Protein AF-A0A955FE97-F1 (afdb_monomer)

pLDDT: mean 87.45, std 10.28, range [47.44, 96.81]

Nearest PDB structures (foldseek):
  1a96-assembly1_A  TM=6.256E-01  e=1.112E+00  Escherichia coli
  1a98-assembly1_B-2  TM=6.052E-01  e=2.028E+00  Escherichia coli
  1a97-assembly1_D  TM=6.269E-01  e=2.168E+00  Escherichia coli
  1nul-assembly1_A-2  TM=5.729E-01  e=1.775E+00  Escherichia coli
  4jls-assembly2_E  TM=6.195E-01  e=3.699E+00  Escherichia coli str. K-12 substr. MDS42

Radius of gyration: 13.86 Å; Cα contacts (8 Å, |Δi|>4): 100; chains: 1; bounding box: 36×29×31 Å

Secondary structure (DSSP, 8-state):
------HHHHHHTT---EEE-SS----SSSSSEEE-S-S-HHHHHHH--GGG-PEEEEEE-HHHHHHHHHHHHTTT--EEEEEE----

Solvent-accessible surface area (backbone atoms only — not comparable to full-atom values): 5688 Å² total; per-residue (Å²): 138,85,78,82,72,64,57,69,61,46,57,74,67,70,59,92,50,73,48,76,38,86,63,93,63,87,64,98,45,90,86,48,44,78,46,69,65,71,89,42,59,71,53,46,58,76,74,45,68,43,89,72,54,53,81,45,80,40,71,37,46,57,71,58,34,52,54,43,51,55,41,48,42,73,56,70,33,80,46,72,47,78,46,73,53,88,89,133

Structure (mmCIF, N/CA/C/O backbone):
data_AF-A0A955FE97-F1
#
_entry.id   AF-A0A955FE97-F1
#
loop_
_atom_site.group_PDB
_atom_site.id
_atom_site.type_symbol
_atom_site.label_atom_id
_atom_site.label_alt_id
_atom_site.label_comp_id
_atom_site.label_asym_id
_atom_site.label_entity_id
_atom_site.label_seq_id
_atom_site.pdbx_PDB_ins_code
_atom_site.Cartn_x
_atom_site.Cartn_y
_atom_site.Cartn_z
_atom_site.occupancy
_atom_site.B_iso_or_equiv
_atom_site.auth_seq_id
_atom_site.auth_comp_id
_atom_site.auth_asym_id
_atom_site.auth_atom_id
_atom_site.pdbx_PDB_model_num
ATOM 1 N N . ILE A 1 1 ? 13.515 -2.548 -17.286 1.00 47.44 1 ILE A N 1
ATOM 2 C CA . ILE A 1 1 ? 12.449 -3.045 -16.386 1.00 47.44 1 ILE A CA 1
ATOM 3 C C . ILE A 1 1 ? 12.727 -4.514 -16.156 1.00 47.44 1 ILE A C 1
ATOM 5 O O . ILE A 1 1 ? 12.269 -5.352 -16.918 1.00 47.44 1 ILE A O 1
ATOM 9 N N . ASN A 1 2 ? 13.604 -4.787 -15.194 1.00 53.41 2 ASN A N 1
ATOM 10 C CA . ASN A 1 2 ? 13.940 -6.140 -14.748 1.00 53.41 2 ASN A CA 1
ATOM 11 C C . ASN A 1 2 ? 13.717 -6.266 -13.225 1.00 53.41 2 ASN A C 1
ATOM 13 O O . ASN A 1 2 ? 14.170 -7.223 -12.617 1.00 53.41 2 ASN A O 1
ATOM 17 N N . ASP A 1 3 ? 13.037 -5.281 -12.619 1.00 66.62 3 ASP A N 1
ATOM 18 C CA . ASP A 1 3 ? 12.914 -5.112 -11.164 1.00 66.62 3 ASP A CA 1
ATOM 19 C C . ASP A 1 3 ? 11.597 -5.658 -10.588 1.00 66.62 3 ASP A C 1
ATOM 21 O O . ASP A 1 3 ? 11.425 -5.715 -9.372 1.00 66.62 3 ASP A O 1
ATOM 25 N N . LEU A 1 4 ? 10.648 -6.077 -11.437 1.00 73.62 4 LEU A N 1
ATOM 26 C CA . LEU A 1 4 ? 9.419 -6.722 -10.972 1.00 73.62 4 LEU A CA 1
ATOM 27 C C . LEU A 1 4 ? 9.719 -8.174 -10.592 1.00 73.62 4 LEU A C 1
ATOM 29 O O . LEU A 1 4 ? 9.888 -9.037 -11.450 1.00 73.62 4 LEU A O 1
ATOM 33 N N . SER A 1 5 ? 9.777 -8.427 -9.289 1.00 78.69 5 SER A N 1
ATOM 34 C CA . SER A 1 5 ? 9.957 -9.766 -8.724 1.00 78.69 5 SER A CA 1
ATOM 35 C C . SER A 1 5 ? 8.615 -10.492 -8.556 1.00 78.69 5 SER A C 1
ATOM 37 O O . SER A 1 5 ? 7.562 -9.860 -8.497 1.00 78.69 5 SER A O 1
ATOM 39 N N . TYR A 1 6 ? 8.652 -11.826 -8.445 1.00 83.75 6 TYR A N 1
ATOM 40 C CA . TYR A 1 6 ? 7.494 -12.689 -8.128 1.00 83.75 6 TYR A CA 1
ATOM 41 C C . TYR A 1 6 ? 6.353 -12.711 -9.156 1.00 83.75 6 TYR A C 1
ATOM 43 O O . TYR A 1 6 ? 5.239 -13.129 -8.838 1.00 83.75 6 TYR A O 1
ATOM 51 N N . VAL A 1 7 ? 6.622 -12.306 -10.398 1.00 85.12 7 VAL A N 1
ATOM 52 C CA . VAL A 1 7 ? 5.628 -12.274 -11.482 1.00 85.12 7 VAL A CA 1
ATOM 53 C C . V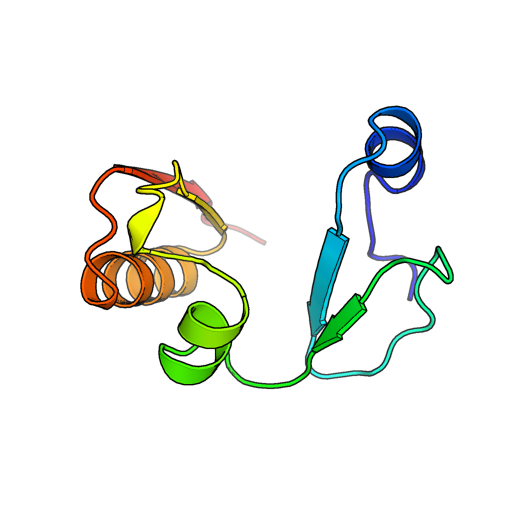AL A 1 7 ? 4.925 -13.623 -11.653 1.00 85.12 7 VAL A C 1
ATOM 55 O O . VAL A 1 7 ? 3.698 -13.673 -11.627 1.00 85.12 7 VAL A O 1
ATOM 58 N N . ASP A 1 8 ? 5.680 -14.717 -11.777 1.00 85.62 8 ASP A N 1
ATOM 59 C CA . ASP A 1 8 ? 5.103 -16.048 -12.009 1.00 85.62 8 ASP A CA 1
ATOM 60 C C . ASP A 1 8 ? 4.235 -16.512 -10.834 1.00 85.62 8 ASP A C 1
ATOM 62 O O . ASP A 1 8 ? 3.147 -17.049 -11.036 1.00 85.62 8 ASP A O 1
ATOM 66 N N . THR A 1 9 ? 4.668 -16.233 -9.602 1.00 86.81 9 THR A N 1
ATOM 67 C CA . THR A 1 9 ? 3.905 -16.545 -8.388 1.00 86.81 9 THR A CA 1
ATOM 68 C C . THR A 1 9 ? 2.578 -15.788 -8.357 1.00 86.81 9 THR A C 1
ATOM 70 O O . THR A 1 9 ? 1.533 -16.385 -8.107 1.00 86.81 9 THR A O 1
ATOM 73 N N . LEU A 1 10 ? 2.582 -14.487 -8.664 1.00 87.81 10 LEU A N 1
ATOM 74 C CA . LEU A 1 10 ? 1.358 -13.680 -8.697 1.00 87.81 10 LEU A CA 1
ATOM 75 C C . LEU A 1 10 ? 0.387 -14.159 -9.788 1.00 87.81 10 LEU A C 1
ATOM 77 O O . LEU A 1 10 ? -0.817 -14.226 -9.545 1.00 87.81 10 LEU A O 1
ATOM 81 N N . LYS A 1 11 ? 0.896 -14.577 -10.954 1.00 85.50 11 LYS A N 1
ATOM 82 C CA . LYS A 1 11 ? 0.065 -15.170 -12.015 1.00 85.50 11 LYS A CA 1
ATOM 83 C C . LYS A 1 11 ? -0.565 -16.494 -11.586 1.00 85.50 11 LYS A C 1
ATOM 85 O O . LYS A 1 11 ? -1.754 -16.701 -11.800 1.00 85.50 11 LYS A O 1
ATOM 90 N N . GLN A 1 12 ? 0.202 -17.374 -10.941 1.00 88.44 12 GLN A N 1
ATOM 91 C CA . GLN A 1 12 ? -0.295 -18.674 -10.471 1.00 88.44 12 GLN A CA 1
ATOM 92 C C . GLN A 1 12 ? -1.439 -18.552 -9.461 1.00 88.44 12 GLN A C 1
ATOM 94 O O . GLN A 1 12 ? -2.335 -19.393 -9.445 1.00 88.44 12 GLN A O 1
ATOM 99 N N . HIS A 1 13 ? -1.427 -17.508 -8.632 1.00 87.56 13 HIS A N 1
ATOM 100 C CA . HIS A 1 13 ? -2.473 -17.272 -7.639 1.00 87.56 13 HIS A CA 1
ATOM 101 C C . HIS A 1 13 ? -3.698 -16.520 -8.183 1.00 87.56 13 HIS A C 1
ATOM 103 O O . HIS A 1 13 ? -4.637 -16.302 -7.420 1.00 87.56 13 HIS A O 1
ATOM 109 N N . ASN A 1 14 ? -3.715 -16.158 -9.475 1.00 85.44 14 ASN A N 1
ATOM 110 C CA . ASN A 1 14 ? -4.817 -15.458 -10.144 1.00 85.44 14 ASN A CA 1
ATOM 111 C C . ASN A 1 14 ? -5.320 -14.238 -9.347 1.00 85.44 14 ASN A C 1
ATOM 113 O O . ASN A 1 14 ? -6.521 -14.065 -9.124 1.00 85.44 14 ASN A O 1
ATOM 117 N N . VAL A 1 15 ? -4.375 -13.434 -8.853 1.00 87.88 15 VAL A N 1
ATOM 118 C CA . VAL A 1 15 ? -4.665 -12.220 -8.086 1.00 87.88 15 VAL A CA 1
ATOM 119 C C . VAL A 1 15 ? -4.756 -11.006 -9.004 1.00 87.88 15 VAL A C 1
ATOM 121 O O . VAL A 1 15 ? -3.991 -10.879 -9.959 1.00 87.88 15 VAL A O 1
ATOM 124 N N . ASP A 1 16 ? -5.653 -10.078 -8.675 1.00 89.62 16 ASP A N 1
ATOM 125 C CA . ASP A 1 16 ? -5.719 -8.779 -9.340 1.00 89.62 16 ASP A CA 1
ATOM 126 C C . ASP A 1 16 ? -4.510 -7.926 -8.936 1.00 89.62 16 ASP A C 1
ATOM 128 O O . ASP A 1 16 ? -4.351 -7.563 -7.767 1.00 89.62 16 ASP A O 1
ATOM 132 N N . VAL A 1 17 ? -3.660 -7.579 -9.905 1.00 90.81 17 VAL A N 1
ATOM 133 C CA . VAL A 1 17 ? -2.448 -6.789 -9.659 1.00 90.81 17 VAL A CA 1
ATOM 134 C C . VAL A 1 17 ? -2.566 -5.410 -10.296 1.00 90.81 17 VAL A C 1
ATOM 136 O O . VAL A 1 17 ? -2.793 -5.268 -11.499 1.00 90.81 17 VAL A O 1
ATOM 139 N N . THR A 1 18 ? -2.362 -4.380 -9.476 1.00 91.25 18 THR A N 1
ATOM 140 C CA . THR A 1 18 ? -2.127 -3.009 -9.940 1.00 91.25 18 THR A CA 1
ATOM 141 C C . THR A 1 18 ? -0.723 -2.589 -9.538 1.00 91.25 18 THR A C 1
ATOM 143 O O . THR A 1 18 ? -0.382 -2.614 -8.357 1.00 91.25 18 THR A O 1
ATOM 146 N N . VAL A 1 19 ? 0.090 -2.206 -10.517 1.00 90.38 19 VAL A N 1
ATOM 147 C CA . VAL A 1 19 ? 1.444 -1.697 -10.299 1.00 90.38 19 VAL A CA 1
ATOM 148 C C . VAL A 1 19 ? 1.399 -0.176 -10.295 1.00 90.38 19 VAL A C 1
ATOM 150 O O . VAL A 1 19 ? 0.949 0.433 -11.263 1.00 90.38 19 VAL A O 1
ATOM 153 N N . VAL A 1 20 ? 1.891 0.434 -9.218 1.00 89.75 20 VAL A N 1
ATOM 154 C CA . VAL A 1 20 ? 2.058 1.887 -9.129 1.00 89.75 20 VAL A CA 1
ATOM 155 C C . VAL A 1 20 ? 3.529 2.232 -9.323 1.00 89.75 20 VAL A C 1
ATOM 157 O O . VAL A 1 20 ? 4.362 1.852 -8.500 1.00 89.75 20 VAL A O 1
ATOM 160 N N . SER A 1 21 ? 3.862 2.959 -10.389 1.00 86.31 21 SER A N 1
ATOM 161 C CA . SER A 1 21 ? 5.235 3.420 -10.638 1.00 86.31 21 SER A CA 1
ATOM 162 C C . SER A 1 21 ? 5.263 4.733 -11.427 1.00 86.31 21 SER A C 1
ATOM 164 O O . SER A 1 21 ? 4.366 4.965 -12.237 1.00 86.31 21 SER A O 1
ATOM 166 N N . PRO A 1 22 ? 6.294 5.588 -11.249 1.00 80.50 22 PRO A N 1
ATOM 167 C CA . PRO A 1 22 ? 6.417 6.843 -12.000 1.00 80.50 22 PRO A CA 1
ATOM 168 C C . PRO A 1 22 ? 6.513 6.652 -13.519 1.00 80.50 22 PRO A C 1
ATOM 170 O O . PRO A 1 22 ? 6.089 7.522 -14.271 1.00 80.50 22 PRO A O 1
ATOM 173 N N . ASP A 1 23 ? 7.076 5.526 -13.958 1.00 78.25 23 ASP A N 1
ATOM 174 C CA . ASP A 1 23 ? 7.228 5.177 -15.369 1.00 78.25 23 ASP A CA 1
ATOM 175 C C . ASP A 1 23 ? 6.211 4.099 -15.773 1.00 78.25 23 ASP A C 1
ATOM 177 O O . ASP A 1 23 ? 5.965 3.150 -15.018 1.00 78.25 23 ASP A O 1
ATOM 181 N N . THR A 1 24 ? 5.654 4.235 -16.977 1.00 63.50 24 THR A N 1
ATOM 182 C CA . THR A 1 24 ? 4.853 3.226 -17.683 1.00 63.50 24 THR A CA 1
ATOM 183 C C . THR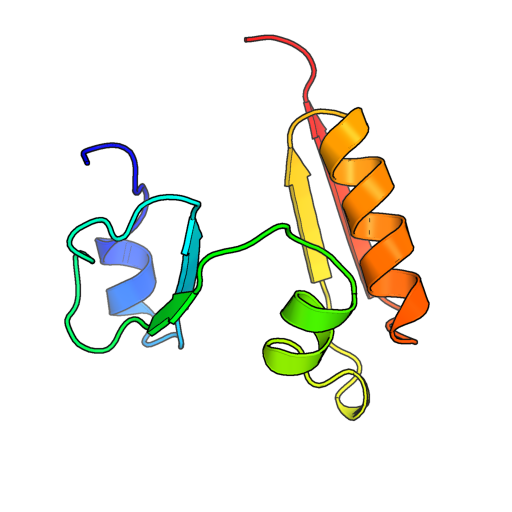 A 1 24 ? 5.767 2.122 -18.199 1.00 63.50 24 THR A C 1
ATOM 185 O O . THR A 1 24 ? 6.064 1.995 -19.389 1.00 63.50 24 THR A O 1
ATOM 188 N N . ALA A 1 25 ? 6.250 1.309 -17.273 1.00 61.41 25 ALA A N 1
ATOM 189 C CA . ALA A 1 25 ? 6.985 0.112 -17.606 1.00 61.41 25 ALA A CA 1
ATOM 190 C C . ALA A 1 25 ? 6.087 -0.895 -18.346 1.00 61.41 25 ALA A C 1
ATOM 192 O O . ALA A 1 25 ? 4.919 -1.059 -17.995 1.00 61.41 25 ALA A O 1
ATOM 193 N N . LYS A 1 26 ? 6.627 -1.617 -19.344 1.00 70.06 26 LYS A N 1
ATOM 194 C CA . LYS A 1 26 ? 5.944 -2.784 -19.930 1.00 70.06 26 LYS A CA 1
ATOM 195 C C . LYS A 1 26 ? 5.617 -3.767 -18.806 1.00 70.06 26 LYS A C 1
ATOM 197 O O . LYS A 1 26 ? 6.525 -4.396 -18.262 1.00 70.06 26 LYS A O 1
ATOM 202 N N . LEU A 1 27 ? 4.336 -3.875 -18.469 1.00 81.25 27 LEU A N 1
ATOM 203 C CA . LEU A 1 27 ? 3.870 -4.847 -17.496 1.00 81.25 27 LEU A CA 1
ATOM 204 C C . LEU A 1 27 ? 4.121 -6.264 -18.032 1.00 81.25 27 LEU A C 1
ATOM 206 O O . LEU A 1 27 ? 3.994 -6.504 -19.237 1.00 81.25 27 LEU A O 1
ATOM 210 N N . PRO A 1 28 ? 4.481 -7.212 -17.155 1.00 81.12 28 PRO A N 1
ATOM 211 C CA . PRO A 1 28 ? 4.756 -8.591 -17.546 1.00 81.12 28 PRO A CA 1
ATOM 212 C C . PRO A 1 28 ? 3.482 -9.365 -17.918 1.00 81.12 28 PRO A C 1
ATOM 214 O O . PRO A 1 28 ? 3.553 -10.493 -18.412 1.00 81.12 28 PRO A O 1
ATOM 217 N N . ASP A 1 29 ? 2.314 -8.781 -17.655 1.00 79.12 29 ASP A N 1
ATOM 218 C CA . ASP A 1 29 ? 1.011 -9.295 -18.035 1.00 79.12 29 ASP A CA 1
ATOM 219 C C . ASP A 1 29 ? 0.142 -8.174 -18.613 1.00 79.12 29 ASP A C 1
ATOM 221 O O . ASP A 1 29 ? 0.237 -7.025 -18.182 1.00 79.12 29 ASP A O 1
ATOM 225 N N . ARG A 1 30 ? -0.702 -8.515 -19.590 1.00 78.38 30 ARG A N 1
ATOM 226 C CA . ARG A 1 30 ? -1.656 -7.581 -20.199 1.00 78.38 30 ARG A CA 1
ATOM 227 C C . ARG A 1 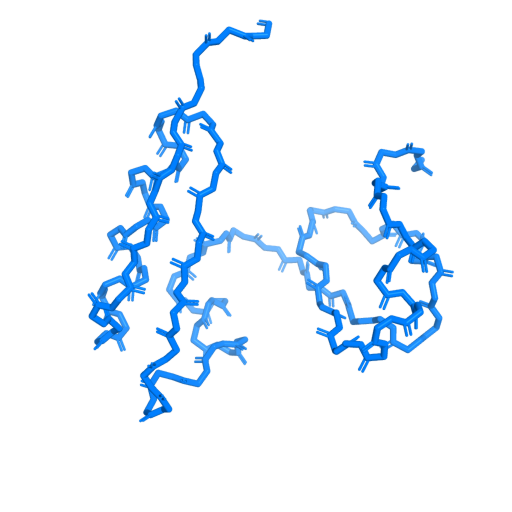30 ? -2.843 -7.281 -19.287 1.00 78.38 30 ARG A C 1
ATOM 229 O O . ARG A 1 30 ? -3.470 -6.246 -19.479 1.00 78.38 30 ARG A O 1
ATOM 236 N N . GLU A 1 31 ? -3.157 -8.167 -18.346 1.00 85.44 31 GLU A N 1
ATOM 237 C CA . GLU A 1 31 ? -4.279 -7.988 -17.417 1.00 85.44 31 GLU A CA 1
ATOM 238 C C . GLU A 1 31 ? -3.913 -7.127 -16.204 1.00 85.44 31 GLU A C 1
ATOM 240 O O . GLU A 1 31 ? -4.791 -6.567 -15.544 1.00 85.44 31 GLU A O 1
ATOM 245 N N . TRP A 1 32 ? -2.618 -6.982 -15.915 1.00 89.38 32 TRP A N 1
ATOM 246 C CA . TRP A 1 32 ? -2.157 -6.118 -14.836 1.00 89.38 32 TRP A CA 1
ATOM 247 C C . TRP A 1 32 ? -2.442 -4.658 -15.181 1.00 89.38 32 TRP A C 1
ATOM 249 O O . TRP A 1 32 ? -2.278 -4.215 -16.318 1.00 89.38 32 TRP A O 1
ATOM 259 N N . LYS A 1 33 ? -2.859 -3.895 -14.174 1.00 90.38 33 LYS A N 1
ATOM 260 C CA . LYS A 1 33 ? -3.130 -2.463 -14.315 1.00 90.38 33 LYS A CA 1
ATOM 261 C C . LYS A 1 33 ? -1.893 -1.663 -13.937 1.00 90.38 33 LYS A C 1
ATOM 263 O O . LYS A 1 33 ? -1.105 -2.089 -13.092 1.00 90.38 33 LYS A O 1
ATOM 268 N N . HIS A 1 34 ? -1.743 -0.491 -14.541 1.00 90.69 34 HIS A N 1
ATOM 269 C CA . HIS A 1 34 ? -0.709 0.474 -14.186 1.00 90.69 34 HIS A CA 1
ATOM 270 C C . HIS A 1 34 ? -1.354 1.779 -13.741 1.00 90.69 34 HIS A C 1
ATOM 272 O O . HIS A 1 34 ? -2.302 2.244 -14.367 1.00 90.69 34 HIS A O 1
ATOM 278 N N . GLU A 1 35 ? -0.813 2.361 -12.680 1.00 90.00 35 GLU A N 1
ATOM 279 C CA . GLU A 1 35 ? -1.116 3.721 -12.254 1.00 90.00 35 GLU A CA 1
ATOM 280 C C . GLU A 1 35 ? 0.192 4.483 -12.028 1.00 90.00 35 GLU A C 1
ATOM 282 O O . GLU A 1 35 ? 1.189 3.929 -11.556 1.00 90.00 35 GLU A O 1
ATOM 287 N N . ALA A 1 36 ? 0.180 5.779 -12.321 1.00 88.50 36 ALA A N 1
ATOM 288 C CA . ALA A 1 36 ? 1.304 6.670 -12.067 1.00 88.50 36 ALA A CA 1
ATOM 289 C C . ALA A 1 36 ? 0.891 7.779 -11.102 1.00 88.50 36 ALA A C 1
ATOM 291 O O . ALA A 1 36 ? -0.215 8.316 -11.174 1.00 88.50 36 ALA A O 1
ATOM 292 N N . GLY A 1 37 ? 1.811 8.155 -10.219 1.00 86.06 37 GLY A N 1
ATOM 293 C CA . GLY A 1 37 ? 1.611 9.247 -9.277 1.00 86.06 37 GLY A CA 1
ATOM 294 C C . GLY A 1 37 ? 2.215 8.962 -7.907 1.00 86.06 37 GLY A C 1
ATOM 295 O O . GLY A 1 37 ? 2.725 7.865 -7.661 1.00 86.06 37 GLY A O 1
ATOM 296 N N . PRO A 1 38 ? 2.183 9.955 -7.007 1.00 86.19 38 PRO A N 1
ATOM 297 C CA . PRO A 1 38 ? 2.558 9.741 -5.620 1.00 86.19 38 PRO A CA 1
ATOM 298 C C . PRO A 1 38 ? 1.583 8.759 -4.960 1.00 86.19 38 PRO A C 1
ATOM 300 O O . PRO A 1 38 ? 0.383 8.781 -5.236 1.00 86.19 38 PRO A O 1
ATOM 303 N N . LEU A 1 39 ? 2.089 7.927 -4.047 1.00 88.12 39 LEU A N 1
ATOM 304 C CA . LEU A 1 39 ? 1.265 7.057 -3.202 1.00 88.12 39 LEU A CA 1
ATOM 305 C C . LEU A 1 39 ? 0.565 7.874 -2.103 1.00 88.12 39 LEU A C 1
ATOM 307 O O . LEU A 1 39 ? 0.825 7.719 -0.912 1.00 88.12 39 LEU A O 1
ATOM 311 N N . ASP A 1 40 ? -0.295 8.791 -2.530 1.00 91.31 40 ASP A N 1
ATOM 312 C CA . ASP A 1 40 ? -1.069 9.670 -1.672 1.00 91.31 40 ASP A CA 1
ATOM 313 C C . ASP A 1 40 ? -2.483 9.125 -1.419 1.00 91.31 40 ASP A C 1
ATOM 315 O O . ASP A 1 40 ? -2.910 8.083 -1.927 1.00 91.31 40 ASP A O 1
ATOM 319 N N . ARG A 1 41 ? -3.248 9.868 -0.618 1.00 92.81 41 ARG A N 1
ATOM 320 C CA . ARG A 1 41 ? -4.621 9.505 -0.261 1.00 92.81 41 ARG A CA 1
ATOM 321 C C . ARG A 1 41 ? -5.537 9.376 -1.480 1.00 92.81 41 ARG A C 1
ATOM 323 O O . ARG A 1 41 ? -6.441 8.545 -1.465 1.00 92.81 41 ARG A O 1
ATOM 330 N N . SER A 1 42 ? -5.347 10.211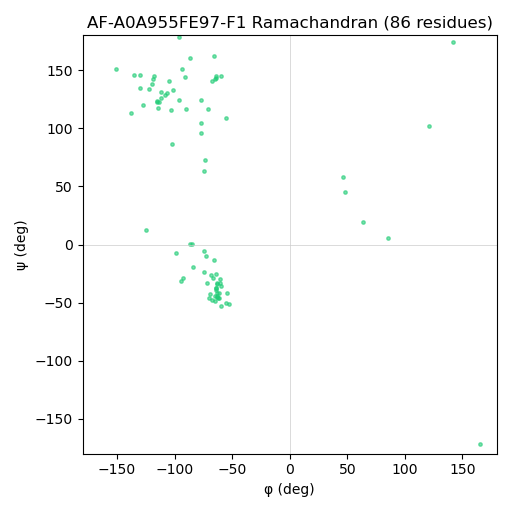 -2.501 1.00 93.12 42 SER A N 1
ATOM 331 C CA . SER A 1 42 ? -6.189 10.226 -3.699 1.00 93.12 42 SER A CA 1
ATOM 332 C C . SER A 1 42 ? -5.988 8.948 -4.502 1.00 93.12 42 SER A C 1
ATOM 334 O O . SER A 1 42 ? -6.965 8.280 -4.844 1.00 93.12 42 SER A O 1
ATOM 336 N N . LEU A 1 43 ? -4.729 8.568 -4.737 1.00 93.12 43 LEU A N 1
ATOM 337 C CA . LEU A 1 43 ? -4.401 7.344 -5.455 1.00 93.12 43 LEU A CA 1
ATOM 338 C C . LEU A 1 43 ? -4.851 6.106 -4.674 1.00 93.12 43 LEU A C 1
ATOM 340 O O . LEU A 1 43 ? -5.551 5.252 -5.216 1.00 93.12 43 LEU A O 1
ATOM 344 N N . LEU A 1 44 ? -4.534 6.036 -3.379 1.00 93.19 44 LEU A N 1
ATOM 345 C CA . LEU A 1 44 ? -4.915 4.888 -2.556 1.00 93.19 44 LEU A CA 1
ATOM 346 C C . LEU A 1 44 ? -6.436 4.736 -2.427 1.00 93.19 44 LEU A C 1
ATOM 348 O O . LEU A 1 44 ? -6.922 3.613 -2.438 1.00 93.19 44 LEU A O 1
ATOM 352 N N . LYS A 1 45 ? -7.209 5.830 -2.388 1.00 93.19 45 LYS A N 1
ATOM 353 C CA . LYS A 1 45 ? -8.681 5.764 -2.372 1.00 93.19 45 LYS A CA 1
ATOM 354 C C . LYS A 1 45 ? -9.271 5.208 -3.674 1.00 93.19 45 LYS A C 1
ATOM 356 O O . LYS A 1 45 ? -10.347 4.622 -3.641 1.00 93.19 45 LYS A O 1
ATOM 361 N N . LYS A 1 46 ? -8.601 5.396 -4.816 1.00 93.25 46 LYS A N 1
ATOM 362 C CA . LYS A 1 46 ? -9.025 4.799 -6.096 1.00 93.25 46 LYS A CA 1
ATOM 363 C C . LYS A 1 46 ? -8.779 3.290 -6.132 1.00 93.25 46 LYS A C 1
ATOM 365 O O . LYS A 1 46 ? -9.539 2.572 -6.770 1.00 93.25 46 LYS A O 1
ATOM 370 N N . LEU A 1 47 ? -7.712 2.836 -5.474 1.00 92.12 47 LEU A N 1
ATOM 371 C CA . LEU A 1 47 ? -7.244 1.449 -5.530 1.00 92.12 47 LEU A CA 1
ATOM 372 C C . LEU A 1 47 ? -7.781 0.574 -4.397 1.00 92.12 47 LEU A C 1
ATOM 374 O O . LEU A 1 47 ? -7.961 -0.627 -4.579 1.00 92.12 47 LEU A O 1
A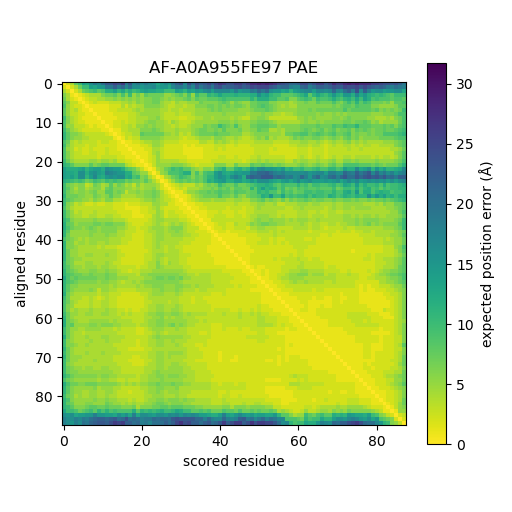TOM 378 N N . ILE A 1 48 ? -8.024 1.163 -3.229 1.00 91.31 48 ILE A N 1
ATOM 379 C CA . ILE A 1 48 ? -8.410 0.448 -2.020 1.00 91.31 48 ILE A CA 1
ATOM 380 C C . ILE A 1 48 ? -9.831 0.841 -1.634 1.00 91.31 48 ILE A C 1
ATOM 382 O O . ILE A 1 48 ? -10.115 1.982 -1.270 1.00 91.31 48 ILE A O 1
ATOM 386 N N . ASP A 1 49 ? -10.710 -0.152 -1.648 1.00 90.62 49 ASP A N 1
ATOM 387 C CA . ASP A 1 49 ? -12.054 -0.046 -1.100 1.00 90.62 49 ASP A CA 1
ATOM 388 C C . ASP A 1 49 ? -11.995 -0.133 0.436 1.00 90.62 49 ASP A C 1
ATOM 390 O O . ASP A 1 49 ? -11.913 -1.217 1.021 1.00 90.62 49 ASP A O 1
ATOM 394 N N . GLY A 1 50 ? -11.977 1.030 1.093 1.00 88.25 50 GLY A N 1
ATOM 395 C CA . GLY A 1 50 ? -11.896 1.139 2.553 1.00 88.25 50 GLY A CA 1
ATOM 396 C C . GLY A 1 50 ? -13.106 0.552 3.288 1.00 88.25 50 GLY A C 1
ATOM 397 O O . GLY A 1 50 ? -12.955 0.081 4.418 1.00 88.25 50 GLY A O 1
ATOM 398 N N . ASP A 1 51 ? -14.277 0.496 2.645 1.00 90.94 51 ASP A N 1
ATOM 399 C CA . ASP A 1 51 ? -15.510 -0.017 3.257 1.00 90.94 51 ASP A CA 1
ATOM 400 C C . ASP A 1 51 ? -15.430 -1.530 3.505 1.00 90.94 51 ASP A C 1
ATOM 402 O O . ASP A 1 51 ? -16.011 -2.050 4.459 1.00 90.94 51 ASP A O 1
ATOM 406 N N . LYS A 1 52 ? -14.616 -2.238 2.711 1.00 93.25 52 LYS A N 1
ATOM 407 C CA . LYS A 1 52 ? -14.325 -3.668 2.898 1.00 93.25 52 LYS A CA 1
ATOM 408 C C . LYS A 1 52 ? -13.384 -3.965 4.065 1.00 93.25 52 LYS A C 1
ATOM 410 O O . LYS A 1 52 ? -13.162 -5.134 4.373 1.00 93.25 52 LYS A O 1
ATOM 415 N N . GLN A 1 53 ? -12.828 -2.940 4.713 1.00 94.25 53 GLN A N 1
ATOM 416 C CA . GLN A 1 53 ? -11.880 -3.065 5.824 1.00 94.25 53 GLN A CA 1
ATOM 417 C C . GLN A 1 53 ? -10.752 -4.090 5.566 1.00 94.25 53 GLN A C 1
ATOM 419 O O . GLN A 1 53 ? -10.589 -5.048 6.338 1.00 94.25 53 GLN A O 1
ATOM 424 N N . PRO A 1 54 ? -9.962 -3.913 4.485 1.00 94.69 54 PRO A N 1
ATOM 425 C CA . PRO A 1 54 ? -8.893 -4.839 4.130 1.00 94.69 54 PRO A CA 1
ATOM 426 C C . PRO A 1 54 ? -7.767 -4.862 5.174 1.00 94.69 54 PRO A C 1
ATOM 428 O O . PRO A 1 54 ? -7.606 -3.946 5.985 1.00 94.69 54 PRO A O 1
ATOM 431 N N . VAL A 1 55 ? -6.951 -5.917 5.125 1.00 95.94 55 VAL A N 1
ATOM 432 C CA . VAL A 1 55 ? -5.659 -5.953 5.821 1.00 95.94 55 VAL A CA 1
ATOM 433 C C . VAL A 1 55 ? -4.601 -5.419 4.865 1.00 95.94 55 VAL A C 1
ATOM 435 O O . VAL A 1 55 ? -4.357 -6.022 3.824 1.00 95.94 55 VAL A O 1
ATOM 438 N N . VAL A 1 56 ? -3.977 -4.299 5.220 1.00 95.50 56 VAL A N 1
ATOM 439 C CA . VAL A 1 56 ? -2.936 -3.661 4.410 1.00 95.50 56 VAL A CA 1
ATOM 440 C C . VAL A 1 56 ? -1.570 -3.991 4.991 1.00 95.50 56 VAL A C 1
ATOM 442 O O . VAL A 1 56 ? -1.359 -3.878 6.198 1.00 95.50 56 VAL A O 1
ATOM 445 N N . TYR A 1 57 ? -0.649 -4.394 4.125 1.00 95.88 57 TYR A N 1
ATOM 446 C CA . TYR A 1 57 ? 0.740 -4.670 4.465 1.00 95.88 57 TYR A CA 1
ATOM 447 C C . TYR A 1 57 ? 1.615 -3.613 3.797 1.00 95.88 57 TYR A C 1
ATOM 449 O O . TYR A 1 57 ? 1.452 -3.345 2.609 1.00 95.88 57 TYR A O 1
ATOM 457 N N . VAL A 1 58 ? 2.523 -3.010 4.556 1.00 95.00 58 VAL A N 1
ATOM 458 C CA . VAL A 1 58 ? 3.457 -1.995 4.063 1.00 95.00 58 VAL A CA 1
ATOM 459 C C . VAL A 1 58 ? 4.859 -2.424 4.461 1.00 95.00 58 VAL A C 1
ATOM 461 O O . VAL A 1 58 ? 5.129 -2.572 5.649 1.00 95.00 58 VAL A O 1
ATOM 464 N N . SER A 1 59 ? 5.734 -2.632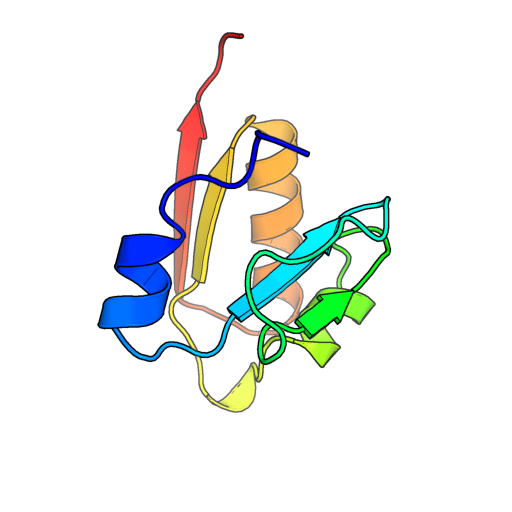 3.480 1.00 93.88 59 SER A N 1
ATOM 465 C CA . SER A 1 59 ? 7.137 -2.977 3.716 1.00 93.88 59 SER A CA 1
ATOM 466 C C . SER A 1 59 ? 8.045 -2.061 2.900 1.00 93.88 59 SER A C 1
ATOM 468 O O . SER A 1 59 ? 7.723 -1.757 1.748 1.00 93.88 59 SER A O 1
ATOM 470 N N . GLY A 1 60 ? 9.115 -1.537 3.503 1.00 92.25 60 GLY A N 1
ATOM 471 C CA . GLY A 1 60 ? 9.932 -0.510 2.858 1.00 92.25 60 GLY A CA 1
ATOM 472 C C . GLY A 1 60 ? 10.904 0.261 3.755 1.00 92.25 60 GLY A C 1
ATOM 473 O O . GLY A 1 60 ? 11.037 -0.032 4.945 1.00 92.25 60 GLY A O 1
ATOM 474 N N . PRO A 1 61 ? 11.526 1.323 3.203 1.00 93.06 61 PRO A N 1
ATOM 475 C CA . PRO A 1 61 ? 12.295 2.291 3.981 1.00 93.06 61 PRO A CA 1
ATOM 476 C C . PRO A 1 61 ? 11.427 2.980 5.053 1.00 93.06 61 PRO A C 1
ATOM 478 O O . PRO A 1 61 ? 10.271 3.308 4.757 1.00 93.06 61 PRO A O 1
ATOM 481 N N . PRO A 1 62 ? 11.965 3.312 6.245 1.00 92.75 62 PRO A N 1
ATOM 482 C CA . PRO A 1 62 ? 11.168 3.800 7.380 1.00 92.75 62 PRO A CA 1
ATOM 483 C C . PRO A 1 62 ? 10.284 5.015 7.062 1.00 92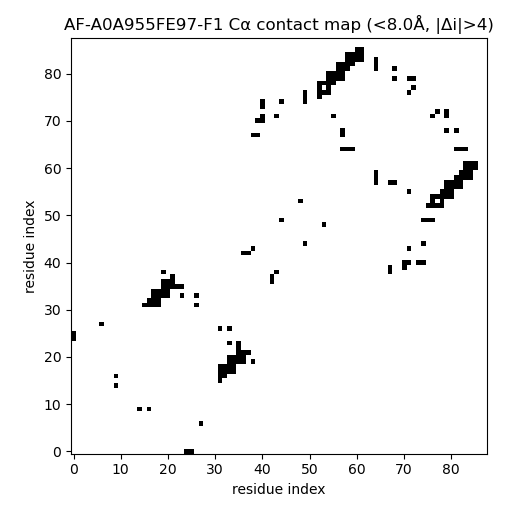.75 62 PRO A C 1
ATOM 485 O O . PRO A 1 62 ? 9.109 5.062 7.431 1.00 92.75 62 PRO A O 1
ATOM 488 N N . GLY A 1 63 ? 10.817 5.983 6.306 1.00 92.06 63 GLY A N 1
ATOM 489 C CA . GLY A 1 63 ? 10.064 7.173 5.898 1.00 92.06 63 GLY A CA 1
ATOM 490 C C . GLY A 1 63 ? 8.880 6.853 4.981 1.00 92.06 63 GLY A C 1
ATOM 491 O O . GLY A 1 63 ? 7.808 7.435 5.132 1.00 92.06 63 GLY A O 1
ATOM 492 N N . MET A 1 64 ? 9.044 5.886 4.073 1.00 92.31 64 MET A N 1
ATOM 493 C CA . MET A 1 64 ? 7.970 5.435 3.186 1.00 92.31 64 MET A CA 1
ATOM 494 C C . MET A 1 64 ? 6.901 4.674 3.969 1.00 92.31 64 MET A C 1
ATOM 496 O O . MET A 1 64 ? 5.713 4.936 3.799 1.00 92.31 64 MET A O 1
ATOM 500 N N . VAL A 1 65 ? 7.319 3.757 4.845 1.00 95.12 65 VAL A N 1
ATOM 501 C CA . VAL A 1 65 ? 6.401 2.942 5.650 1.00 95.12 65 VAL A CA 1
ATOM 502 C C . VAL A 1 65 ? 5.547 3.820 6.558 1.00 95.12 65 VAL A C 1
ATOM 504 O O . VAL A 1 65 ? 4.325 3.666 6.573 1.00 95.12 65 VAL A O 1
ATOM 507 N N . THR A 1 66 ? 6.166 4.786 7.242 1.00 94.56 66 THR A N 1
ATOM 508 C CA . THR A 1 66 ? 5.459 5.745 8.101 1.00 94.56 66 THR A CA 1
ATOM 509 C C . THR A 1 66 ? 4.435 6.552 7.297 1.00 94.56 66 THR A C 1
ATOM 511 O O . THR A 1 66 ? 3.249 6.543 7.624 1.00 94.56 66 THR A O 1
ATOM 514 N N . ALA A 1 67 ? 4.859 7.175 6.190 1.00 94.38 67 ALA A N 1
ATOM 515 C CA . ALA A 1 67 ? 3.978 8.002 5.365 1.00 94.38 67 ALA A CA 1
ATOM 516 C C . ALA A 1 67 ? 2.795 7.211 4.773 1.00 94.38 67 ALA A C 1
ATOM 518 O O . ALA A 1 67 ? 1.653 7.685 4.766 1.00 94.38 67 ALA A O 1
ATOM 519 N N . LEU A 1 68 ? 3.041 5.987 4.295 1.00 94.88 68 LEU A N 1
ATOM 520 C CA . LEU A 1 68 ? 1.995 5.128 3.739 1.00 94.88 68 LEU A CA 1
ATOM 521 C C . LEU A 1 68 ? 1.033 4.628 4.808 1.00 94.88 68 LEU A C 1
ATOM 523 O O . LEU A 1 68 ? -0.176 4.642 4.581 1.00 94.88 68 LEU A O 1
ATOM 527 N N . ARG A 1 69 ? 1.540 4.217 5.974 1.00 95.38 69 ARG A N 1
ATOM 528 C CA . ARG A 1 69 ? 0.703 3.788 7.097 1.00 95.38 69 ARG A CA 1
ATOM 529 C C . ARG A 1 69 ? -0.293 4.881 7.475 1.00 95.38 69 ARG A C 1
ATOM 531 O O . ARG A 1 69 ? -1.489 4.600 7.549 1.00 95.38 69 ARG A O 1
ATOM 538 N N . ASP A 1 70 ? 0.180 6.109 7.658 1.00 95.69 70 ASP A N 1
ATOM 539 C CA . ASP A 1 70 ? -0.669 7.240 8.041 1.00 95.69 70 ASP A CA 1
ATOM 540 C C . ASP A 1 70 ? -1.714 7.545 6.962 1.00 95.69 70 ASP A C 1
ATOM 542 O O . ASP A 1 70 ? -2.899 7.742 7.252 1.00 95.69 70 ASP A O 1
ATOM 546 N N . THR A 1 71 ? -1.301 7.495 5.694 1.00 95.25 71 THR A N 1
ATOM 547 C CA . THR A 1 71 ? -2.199 7.717 4.557 1.00 95.25 71 THR A CA 1
ATOM 548 C C . THR A 1 71 ? -3.291 6.648 4.487 1.00 95.25 71 THR A C 1
ATOM 550 O O . THR A 1 71 ? -4.466 6.987 4.341 1.00 95.25 71 THR A O 1
ATOM 553 N N . VAL A 1 72 ? -2.945 5.370 4.658 1.00 95.38 72 VAL A N 1
ATOM 554 C CA . VAL A 1 72 ? -3.900 4.248 4.685 1.00 95.38 72 VAL A CA 1
ATOM 555 C C . VAL A 1 72 ? -4.864 4.375 5.866 1.00 95.38 72 VAL A C 1
ATOM 557 O O . VAL A 1 72 ? -6.074 4.222 5.694 1.00 95.38 72 VAL A O 1
ATOM 560 N N . MET A 1 73 ? -4.369 4.719 7.057 1.00 94.19 73 MET A N 1
ATOM 561 C CA . MET A 1 73 ? -5.224 4.940 8.228 1.00 94.19 73 MET A CA 1
ATOM 562 C C . MET A 1 73 ? -6.188 6.121 8.022 1.00 94.19 73 MET A C 1
ATOM 564 O O . MET A 1 73 ? -7.340 6.053 8.452 1.00 94.19 73 MET A O 1
ATOM 568 N N . SER A 1 74 ? -5.784 7.163 7.281 1.00 94.19 74 SER A N 1
ATOM 569 C CA . SER A 1 74 ? -6.656 8.293 6.905 1.00 94.19 74 SER A CA 1
ATOM 570 C C . SER A 1 74 ? -7.823 7.917 5.969 1.00 94.19 74 SER A C 1
ATOM 572 O O . SER A 1 74 ? -8.756 8.708 5.772 1.00 94.19 74 SER A O 1
ATOM 574 N N . LEU A 1 75 ? -7.782 6.717 5.377 1.00 93.75 75 LEU A N 1
ATOM 575 C CA . LEU A 1 75 ? -8.881 6.128 4.605 1.00 93.75 75 LEU A CA 1
ATOM 576 C C . LEU A 1 75 ? -9.874 5.352 5.487 1.00 93.75 75 LEU A C 1
ATOM 578 O O . LEU A 1 75 ? -10.839 4.805 4.967 1.00 93.75 75 LEU A O 1
ATOM 582 N N . GLY A 1 76 ? -9.666 5.302 6.809 1.00 93.94 76 GLY A N 1
ATOM 583 C CA . GLY A 1 76 ? -10.530 4.580 7.752 1.00 93.94 76 GLY A CA 1
ATOM 584 C C . GLY A 1 76 ? -10.192 3.091 7.914 1.00 93.94 76 GLY A C 1
ATOM 585 O O . GLY A 1 76 ? -10.897 2.376 8.636 1.00 93.94 76 GLY A O 1
ATOM 586 N N . ILE A 1 77 ? -9.104 2.632 7.286 1.00 96.06 77 ILE A N 1
ATOM 587 C CA . ILE A 1 77 ? -8.620 1.251 7.358 1.00 96.06 77 ILE A CA 1
ATOM 588 C C . ILE A 1 77 ? -7.914 1.027 8.693 1.00 96.06 77 ILE A C 1
ATOM 590 O O . ILE A 1 77 ? -6.964 1.724 9.045 1.00 96.06 77 ILE A O 1
ATOM 594 N N . LYS A 1 78 ? -8.371 0.021 9.442 1.00 94.12 78 LYS A N 1
ATOM 595 C CA . LYS A 1 78 ? -7.884 -0.236 10.810 1.00 94.12 78 LYS A CA 1
ATOM 596 C C . LYS A 1 78 ? -6.722 -1.224 10.883 1.00 94.12 78 LYS A C 1
ATOM 598 O O . LYS A 1 78 ? -5.941 -1.184 11.828 1.00 94.12 78 LYS A O 1
ATOM 603 N N . LYS A 1 79 ? -6.636 -2.154 9.930 1.00 96.50 79 LYS A N 1
ATOM 604 C CA . LYS A 1 79 ? -5.684 -3.272 9.967 1.00 96.50 79 LYS A CA 1
ATOM 605 C C . LYS A 1 79 ? -4.508 -2.983 9.043 1.00 96.50 79 LYS A C 1
ATOM 607 O O . LYS A 1 79 ? -4.519 -3.398 7.889 1.00 96.50 79 LYS A O 1
ATOM 612 N N . VAL A 1 80 ? -3.499 -2.291 9.567 1.00 96.44 80 VAL A N 1
ATOM 613 C CA . VAL A 1 80 ? -2.250 -2.009 8.848 1.00 96.44 80 VAL A CA 1
ATOM 614 C C . VAL A 1 80 ? -1.096 -2.717 9.548 1.00 96.44 80 VAL A C 1
ATOM 616 O O . VAL A 1 80 ? -0.881 -2.526 10.743 1.00 96.44 80 VAL A O 1
ATOM 619 N N . LYS A 1 81 ? -0.379 -3.560 8.809 1.00 96.81 81 LYS A N 1
ATOM 620 C CA . LYS A 1 81 ? 0.825 -4.261 9.255 1.00 96.81 81 LYS A CA 1
ATOM 621 C C . LYS A 1 81 ? 2.022 -3.638 8.558 1.00 96.81 81 LYS A C 1
ATOM 623 O O . LYS A 1 81 ? 2.003 -3.484 7.340 1.00 96.81 81 LYS A O 1
ATOM 628 N N . VAL A 1 82 ? 3.031 -3.276 9.337 1.00 95.69 82 VAL A N 1
ATOM 629 C CA . VAL A 1 82 ? 4.223 -2.596 8.839 1.00 95.69 82 VAL A CA 1
ATOM 630 C C . VAL A 1 82 ? 5.460 -3.446 9.069 1.00 95.69 82 VAL A C 1
ATOM 632 O O . VAL A 1 82 ? 5.545 -4.149 10.075 1.00 95.69 82 VAL A O 1
ATOM 635 N N . ASP A 1 83 ? 6.384 -3.370 8.125 1.00 94.44 83 ASP A N 1
ATOM 636 C CA . ASP A 1 83 ? 7.695 -3.999 8.175 1.00 94.44 83 ASP A CA 1
ATOM 637 C C . ASP A 1 83 ? 8.730 -3.005 7.634 1.00 94.44 83 ASP A C 1
ATOM 639 O O . ASP A 1 83 ? 8.682 -2.593 6.478 1.00 94.44 83 ASP A O 1
ATOM 643 N N . GLU A 1 84 ? 9.621 -2.533 8.495 1.00 92.88 84 GLU A N 1
ATOM 644 C CA . GLU A 1 84 ? 10.587 -1.492 8.151 1.00 92.88 84 GLU A CA 1
ATOM 645 C C . GLU A 1 84 ? 11.973 -2.106 8.023 1.00 92.88 84 GLU A C 1
ATOM 647 O O . GLU A 1 84 ? 12.441 -2.790 8.933 1.00 92.88 84 GLU A O 1
ATOM 652 N N . PHE A 1 85 ? 12.660 -1.804 6.925 1.00 88.94 85 PHE A N 1
ATOM 653 C CA . PHE A 1 85 ? 14.058 -2.176 6.748 1.00 88.94 85 PHE A CA 1
ATOM 654 C C . PHE A 1 85 ? 14.918 -0.937 6.498 1.00 88.94 85 PHE A C 1
ATOM 656 O O . PHE A 1 85 ? 14.576 -0.054 5.708 1.00 88.94 85 PHE A O 1
ATOM 663 N N . SER A 1 86 ? 16.053 -0.859 7.191 1.00 74.56 86 SER A N 1
ATOM 664 C CA . SER A 1 86 ? 17.058 0.188 7.023 1.00 74.56 86 SER A CA 1
ATOM 665 C C . SER A 1 86 ? 18.343 -0.418 6.451 1.00 74.56 86 SER A C 1
ATOM 667 O O . SER A 1 86 ? 18.914 -1.338 7.028 1.00 74.56 86 SER A O 1
ATOM 669 N N . GLY A 1 87 ? 18.790 0.102 5.304 1.00 62.47 87 GLY A N 1
ATOM 670 C CA . GLY A 1 87 ? 20.048 -0.288 4.655 1.00 62.47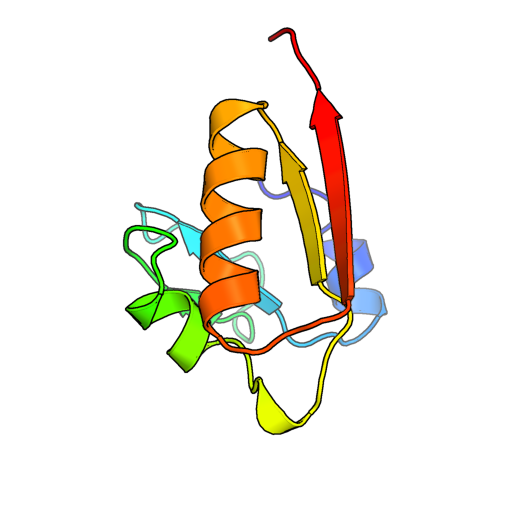 87 GLY A CA 1
ATOM 671 C C . GLY A 1 87 ? 19.874 -0.831 3.234 1.00 62.47 87 GLY A C 1
ATOM 672 O O . GLY A 1 87 ? 19.525 -1.994 3.058 1.00 62.47 87 GLY A O 1
ATOM 673 N N . TYR A 1 88 ? 20.170 0.022 2.249 1.00 55.50 88 TYR A N 1
ATOM 674 C CA . TYR A 1 88 ? 20.605 -0.331 0.890 1.00 55.50 88 TYR A CA 1
ATOM 675 C C . TYR A 1 88 ? 21.829 0.509 0.554 1.00 55.50 88 TYR A C 1
ATOM 677 O O . TYR A 1 88 ?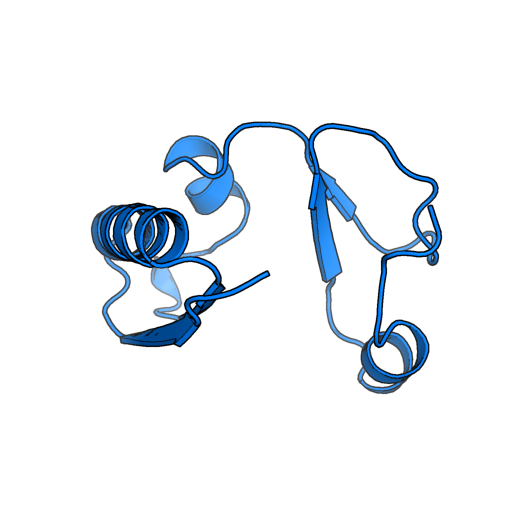 21.860 1.676 1.016 1.00 55.50 88 TYR A O 1
#

Foldseek 3Di:
DPPDPCPVVCVVVVDAAEDEDQDPDDDPDPRYHYDYDDLALVVCVVVDDCVVLDAAEEEEAPVRQVRNVVRNVVSVRDHYHYHHDDDD

Mean predicted aligned error: 5.28 Å

Sequence (88 aa):
INDLSYVDTLKQHNVDVTVVSPDTAKLPDREWKHEAGPLDRSLLKKLIDGDKQPVVYVSGPPGMVTALRDTVMSLGIKKVKVDEFSGY